Protein AF-A0A6A6EDM9-F1 (afdb_monomer)

Organism: NCBI:txid1314779

InterPro domains:
  IPR010730 Heterokaryon incompatibility [PF06985] (2-106)
  IPR052895 Heterokaryon Regulation/Transcriptional Modulator [PTHR24148] (2-133)

pLDDT: mean 72.1, std 13.52, range [41.97, 88.44]

Solvent-accessible surface area (backbone atoms only — not comparable to full-atom values): 8118 Å² total; per-residue (Å²): 115,65,76,82,78,44,59,82,85,39,61,70,58,42,53,52,52,52,53,48,51,55,52,49,31,53,66,34,73,64,35,77,44,66,62,48,63,62,54,101,44,81,58,31,49,62,52,26,50,50,52,30,54,58,39,32,46,84,75,75,78,41,74,72,50,50,55,59,45,39,75,80,46,56,82,84,49,71,67,70,64,43,72,64,53,43,45,21,44,50,55,60,66,66,27,76,54,72,73,42,92,56,46,66,56,46,49,72,43,20,75,40,32,31,32,37,37,45,96,45,79,88,46,59,44,50,45,65,36,52,52,35,18,52,52,48,49,56,54,65,74,77,112

St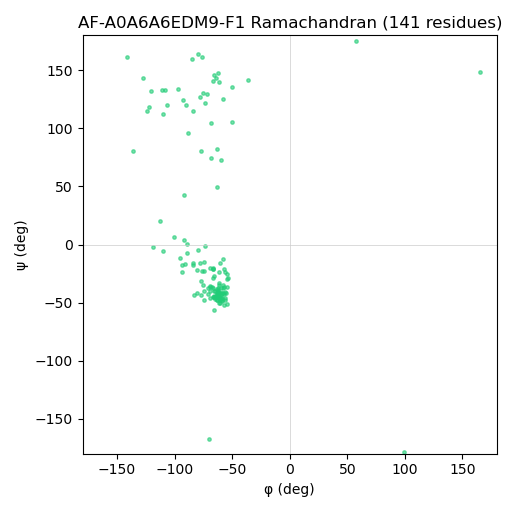ructure (mmCIF, N/CA/C/O backbone):
data_AF-A0A6A6EDM9-F1
#
_entry.id   AF-A0A6A6EDM9-F1
#
loop_
_atom_site.group_PDB
_atom_site.id
_atom_site.type_symbol
_atom_site.label_atom_id
_atom_site.label_alt_id
_atom_site.label_comp_id
_atom_site.label_asym_id
_atom_site.label_entity_id
_atom_site.label_seq_id
_atom_site.pdbx_PDB_ins_code
_atom_site.Cartn_x
_atom_site.Cartn_y
_atom_site.Cartn_z
_atom_site.occupancy
_atom_site.B_iso_or_equiv
_atom_site.auth_seq_id
_atom_site.auth_comp_id
_atom_site.auth_asym_id
_atom_site.auth_atom_id
_atom_site.pdbx_PDB_model_num
ATOM 1 N N . MET A 1 1 ? -1.402 15.031 10.415 1.00 42.41 1 MET A N 1
ATOM 2 C CA . MET A 1 1 ? -1.169 13.669 10.948 1.00 42.41 1 MET A CA 1
ATOM 3 C C . MET A 1 1 ? -1.885 13.554 12.282 1.00 42.41 1 MET A C 1
ATOM 5 O O . MET A 1 1 ? -1.709 14.446 13.105 1.00 42.41 1 MET A O 1
ATOM 9 N N . ASP A 1 2 ? -2.636 12.470 12.499 1.00 50.91 2 ASP A N 1
ATOM 10 C CA . ASP A 1 2 ? -3.426 12.189 13.717 1.00 50.91 2 ASP A CA 1
ATOM 11 C C . ASP A 1 2 ? -2.604 12.154 15.015 1.00 50.91 2 ASP A C 1
ATOM 13 O O . ASP A 1 2 ? -3.162 12.225 16.101 1.00 50.91 2 ASP A O 1
ATOM 17 N N . VAL A 1 3 ? -1.271 12.127 14.917 1.00 48.22 3 VAL A N 1
ATOM 18 C CA . VAL A 1 3 ? -0.329 12.337 16.033 1.00 48.22 3 VAL A CA 1
ATOM 19 C C . VAL A 1 3 ? -0.595 13.649 16.784 1.00 48.22 3 VAL A C 1
ATOM 21 O O . VAL A 1 3 ? -0.336 13.729 17.976 1.00 48.22 3 VAL A O 1
ATOM 24 N N . VAL A 1 4 ? -1.139 14.665 16.107 1.00 54.00 4 VAL A N 1
ATOM 25 C CA . VAL A 1 4 ? -1.508 15.944 16.738 1.00 54.00 4 VAL A CA 1
ATOM 26 C C . VAL A 1 4 ? -2.860 1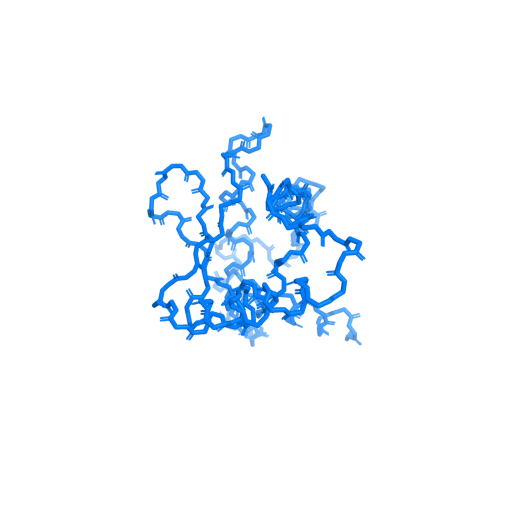5.855 17.466 1.00 54.00 4 VAL A C 1
ATOM 28 O O . VAL A 1 4 ? -3.121 16.647 18.365 1.00 54.00 4 VAL A O 1
ATOM 31 N N . CYS A 1 5 ? -3.718 14.897 17.099 1.00 58.22 5 CYS A N 1
ATOM 32 C CA . CYS A 1 5 ? -5.094 14.771 17.596 1.00 58.22 5 CYS A CA 1
ATOM 33 C C . CYS A 1 5 ? -5.323 13.565 18.524 1.00 58.22 5 CYS A C 1
ATOM 35 O O . CYS A 1 5 ? -6.421 13.433 19.054 1.00 58.22 5 CYS A O 1
ATOM 37 N N . ILE A 1 6 ? -4.327 12.691 18.698 1.00 63.19 6 ILE A N 1
ATOM 38 C CA . ILE A 1 6 ? -4.364 11.527 19.589 1.00 63.19 6 ILE A CA 1
ATOM 39 C C . ILE A 1 6 ? -3.215 11.671 20.574 1.00 63.19 6 ILE A C 1
ATOM 41 O O . ILE A 1 6 ? -2.049 11.643 20.163 1.00 63.19 6 ILE A O 1
ATOM 45 N N . ASN A 1 7 ? -3.526 11.768 21.864 1.00 69.00 7 ASN A N 1
ATOM 46 C CA . ASN A 1 7 ? -2.493 11.738 22.887 1.00 69.00 7 ASN A CA 1
ATOM 47 C C . ASN A 1 7 ? -1.864 10.337 22.944 1.00 69.00 7 ASN A C 1
ATOM 49 O O . ASN A 1 7 ? -2.456 9.382 23.444 1.00 69.00 7 ASN A O 1
ATOM 53 N N . GLN A 1 8 ? -0.650 10.198 22.408 1.00 65.31 8 GLN A N 1
ATOM 54 C CA . GLN A 1 8 ? 0.040 8.906 22.348 1.00 65.31 8 GLN A CA 1
ATOM 55 C C . GLN A 1 8 ? 0.481 8.397 23.729 1.00 65.31 8 GLN A C 1
ATOM 57 O O . GLN A 1 8 ? 0.709 7.195 23.882 1.00 65.31 8 GLN A O 1
ATOM 62 N N . GLU A 1 9 ? 0.587 9.291 24.716 1.00 77.00 9 GLU A N 1
ATOM 63 C CA . GLU A 1 9 ? 0.956 8.965 26.097 1.00 77.00 9 GLU A CA 1
ATOM 64 C C . GLU A 1 9 ? -0.255 8.509 26.933 1.00 77.00 9 GLU A C 1
ATOM 66 O O . GLU A 1 9 ? -0.085 7.829 27.947 1.00 77.00 9 GLU A O 1
ATOM 71 N N . ASP A 1 10 ? -1.483 8.794 26.482 1.00 82.81 10 ASP A N 1
ATOM 72 C CA . ASP A 1 10 ? -2.720 8.301 27.091 1.00 82.81 10 ASP A CA 1
ATOM 73 C C . ASP A 1 10 ? -3.105 6.939 26.484 1.00 82.81 10 ASP A C 1
ATOM 75 O O . ASP A 1 10 ? -3.706 6.825 25.412 1.00 82.81 10 ASP A O 1
ATOM 79 N N . ILE A 1 11 ? -2.721 5.861 27.176 1.00 79.50 11 ILE A N 1
ATOM 80 C CA . ILE A 1 11 ? -2.993 4.478 26.752 1.00 79.50 11 ILE A CA 1
ATOM 81 C C . ILE A 1 11 ? -4.506 4.206 26.590 1.00 79.50 11 ILE A C 1
ATOM 83 O O . ILE A 1 11 ? -4.881 3.591 25.580 1.00 79.50 11 ILE A O 1
ATOM 87 N N . PRO A 1 12 ? -5.385 4.611 27.531 1.00 81.94 12 PRO A N 1
ATOM 88 C CA . PRO A 1 12 ? -6.834 4.538 27.347 1.00 81.94 12 PRO A CA 1
ATOM 89 C C . PRO A 1 12 ? -7.352 5.243 26.087 1.00 81.94 12 PRO A C 1
ATOM 91 O O . PRO A 1 12 ? -8.065 4.613 25.299 1.00 81.94 12 PRO A O 1
ATOM 94 N N . GLU A 1 13 ? -6.985 6.506 25.862 1.00 78.62 13 GLU A N 1
ATOM 95 C CA . GLU A 1 13 ? -7.412 7.285 24.693 1.00 78.62 13 GLU A CA 1
ATOM 96 C C . GLU A 1 13 ? -6.921 6.622 23.406 1.00 78.62 13 GLU A C 1
ATOM 98 O O . GLU A 1 13 ? -7.712 6.309 22.512 1.00 78.62 13 GLU A O 1
ATOM 103 N N . ARG A 1 14 ? -5.627 6.296 23.344 1.00 77.88 14 ARG A N 1
ATOM 104 C CA . ARG A 1 14 ? -5.015 5.598 22.213 1.00 77.88 14 ARG A CA 1
ATOM 105 C C . ARG A 1 14 ? -5.731 4.286 21.908 1.00 77.88 14 ARG A C 1
ATOM 107 O O . ARG A 1 14 ? -5.973 3.979 20.742 1.00 77.88 14 ARG A O 1
ATOM 114 N N . SER A 1 15 ? -6.108 3.515 22.927 1.00 79.31 15 SER A N 1
ATOM 115 C CA . SER A 1 15 ? -6.836 2.250 22.756 1.00 79.31 15 SER A CA 1
ATOM 116 C C . SER A 1 15 ? -8.239 2.456 22.180 1.00 79.31 15 SER A C 1
ATOM 118 O O . SER A 1 15 ? -8.670 1.691 21.309 1.00 79.31 15 SER A O 1
ATOM 120 N N . GLN A 1 16 ? -8.947 3.501 22.616 1.00 83.31 16 GLN A N 1
ATOM 121 C CA . GLN A 1 16 ? -10.250 3.869 22.058 1.00 83.31 16 GLN A CA 1
ATOM 122 C C . GLN A 1 16 ? -10.130 4.340 20.603 1.00 83.31 16 GLN A C 1
ATOM 124 O O . GLN A 1 16 ? -10.879 3.864 19.745 1.00 83.31 16 GLN A O 1
ATOM 129 N N . GLN A 1 17 ? -9.154 5.197 20.303 1.00 79.06 17 GLN A N 1
ATOM 130 C CA . GLN A 1 17 ? -8.895 5.706 18.953 1.00 79.06 17 GLN A CA 1
ATOM 131 C C . GLN A 1 17 ? -8.490 4.583 17.988 1.00 79.06 17 GLN A C 1
ATOM 133 O O . GLN A 1 17 ? -9.021 4.482 16.882 1.00 79.06 17 GLN A O 1
ATOM 138 N N . LEU A 1 18 ? -7.645 3.653 18.440 1.00 79.56 18 LEU A N 1
ATOM 139 C CA . LEU A 1 18 ? -7.303 2.426 17.716 1.00 79.56 18 LEU A CA 1
ATOM 140 C C . LEU A 1 18 ? -8.543 1.599 17.358 1.00 79.56 18 LEU A C 1
ATOM 142 O O . LEU A 1 18 ? -8.683 1.125 16.232 1.00 79.56 18 LEU A O 1
ATOM 146 N N . SER A 1 19 ? -9.451 1.406 18.316 1.00 82.50 19 SER A N 1
ATOM 147 C CA . SER A 1 19 ? -10.702 0.675 18.088 1.00 82.50 19 SER A CA 1
ATOM 148 C C . SER A 1 19 ? -11.582 1.367 17.041 1.00 82.50 19 SER A C 1
ATOM 150 O O . SER A 1 19 ? -12.134 0.717 16.148 1.00 82.50 19 SER A O 1
ATOM 152 N N . LEU A 1 20 ? -11.665 2.698 17.105 1.00 84.56 20 LEU A N 1
ATOM 153 C CA . LEU A 1 20 ? -12.425 3.502 16.158 1.00 84.56 20 LEU A CA 1
ATOM 154 C C . LEU A 1 20 ? -11.849 3.414 14.738 1.00 84.56 20 LEU A C 1
ATOM 156 O O . LEU A 1 20 ? -12.608 3.153 13.804 1.00 84.56 20 LEU A O 1
ATOM 160 N N . MET A 1 21 ? -10.532 3.552 14.579 1.00 81.25 21 MET A N 1
ATOM 161 C CA . MET A 1 21 ? -9.848 3.459 13.283 1.00 81.25 21 MET A CA 1
ATOM 162 C C . MET A 1 21 ? -10.063 2.102 12.618 1.00 81.25 21 MET A C 1
ATOM 164 O O . MET A 1 21 ? -10.476 2.037 11.460 1.00 81.25 21 MET A O 1
ATOM 168 N N . ARG A 1 22 ? -9.914 1.006 13.376 1.00 81.44 22 ARG A N 1
ATOM 169 C CA . ARG A 1 22 ? -10.226 -0.341 12.872 1.00 81.44 22 ARG A CA 1
ATOM 170 C C . ARG A 1 22 ? -11.663 -0.442 12.371 1.00 81.44 22 ARG A C 1
ATOM 172 O O . ARG A 1 22 ? -11.917 -1.062 11.342 1.00 81.44 22 ARG A O 1
ATOM 179 N N . ARG A 1 23 ? -12.616 0.158 13.091 1.00 84.38 23 ARG A N 1
ATOM 180 C CA . ARG A 1 23 ? -14.032 0.156 12.702 1.00 84.38 23 ARG A CA 1
ATOM 181 C C . ARG A 1 23 ? -14.285 0.977 11.438 1.00 84.38 23 ARG A C 1
ATOM 183 O O . ARG A 1 23 ? -15.138 0.573 10.655 1.00 84.38 23 ARG A O 1
ATOM 190 N N . ILE A 1 24 ? -13.584 2.095 11.253 1.00 86.56 24 ILE A N 1
ATOM 191 C CA . ILE A 1 24 ? -13.696 2.948 10.062 1.00 86.56 24 ILE A CA 1
ATOM 192 C C . ILE A 1 24 ? -13.193 2.188 8.836 1.00 86.56 24 ILE A C 1
ATOM 194 O O . ILE A 1 24 ? -13.983 1.958 7.924 1.00 86.56 24 ILE A O 1
ATOM 198 N N . TYR A 1 25 ? -11.950 1.699 8.850 1.00 84.56 25 TYR A N 1
ATOM 199 C CA . TYR A 1 25 ? -11.380 0.994 7.695 1.00 84.56 25 TYR A CA 1
ATOM 200 C C . TYR A 1 25 ? -12.146 -0.285 7.350 1.00 84.56 25 TYR A C 1
ATOM 202 O O . TYR A 1 25 ? -12.426 -0.541 6.184 1.00 84.56 25 TYR A O 1
ATOM 210 N N . LYS A 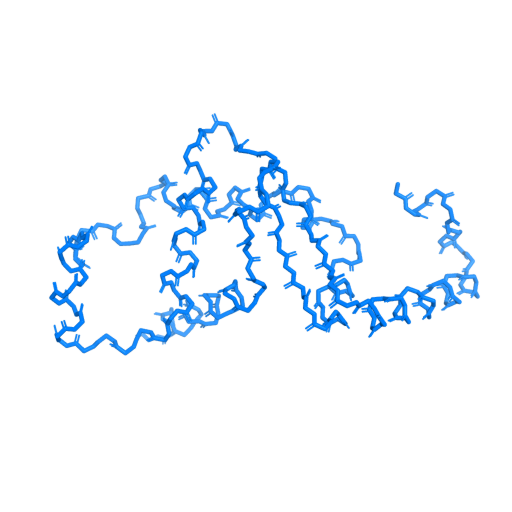1 26 ? -12.623 -1.024 8.360 1.00 85.69 26 LYS A N 1
ATOM 211 C CA . LYS A 1 26 ? -13.453 -2.219 8.145 1.00 85.69 26 LYS A CA 1
ATOM 212 C C . LYS A 1 26 ? -14.831 -1.925 7.535 1.00 85.69 26 LYS A C 1
ATOM 214 O O . LYS A 1 26 ? -15.428 -2.803 6.906 1.00 85.69 26 LYS A O 1
ATOM 219 N N . LYS A 1 27 ? -15.391 -0.738 7.792 1.00 87.62 27 LYS A N 1
ATOM 220 C CA . LYS A 1 27 ? -16.704 -0.322 7.270 1.00 87.62 27 LYS A CA 1
ATOM 221 C C . LYS A 1 27 ? -16.613 0.468 5.968 1.00 87.62 27 LYS A C 1
ATOM 223 O O . LYS A 1 27 ? -17.638 0.591 5.305 1.00 87.62 27 LYS A O 1
ATOM 228 N N . ALA A 1 28 ? -15.442 0.996 5.628 1.00 87.56 28 ALA A N 1
ATOM 229 C CA . ALA A 1 28 ? -15.223 1.704 4.381 1.00 87.56 28 ALA A CA 1
ATOM 230 C C . ALA A 1 28 ? -15.475 0.775 3.185 1.00 87.56 28 ALA A C 1
ATOM 232 O O . ALA A 1 28 ? -15.139 -0.413 3.215 1.00 87.56 28 ALA A O 1
ATOM 233 N N . GLU A 1 29 ? -16.104 1.320 2.146 1.00 86.81 29 GLU A N 1
ATOM 234 C CA . GLU A 1 29 ? -16.326 0.597 0.894 1.00 86.81 29 GLU A CA 1
ATOM 235 C C . GLU A 1 29 ? -15.024 0.487 0.102 1.00 86.81 29 GLU A C 1
ATOM 237 O O . GLU A 1 29 ? -14.634 -0.618 -0.266 1.00 86.81 29 GLU A O 1
ATOM 242 N N . ASN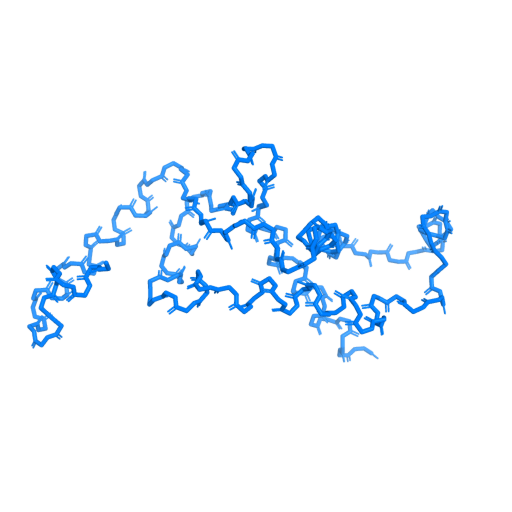 A 1 30 ? -14.324 1.615 -0.036 1.00 85.50 30 ASN A N 1
ATOM 243 C CA . ASN A 1 30 ? -13.003 1.717 -0.641 1.00 85.50 30 ASN A CA 1
ATOM 244 C C . ASN A 1 30 ? -12.066 2.453 0.320 1.00 85.50 30 ASN A C 1
ATOM 246 O O . ASN A 1 30 ? -12.482 3.391 1.008 1.00 85.50 30 ASN A O 1
ATOM 250 N N . VAL A 1 31 ? -10.805 2.036 0.360 1.00 87.62 31 VAL A N 1
ATOM 251 C CA . VAL A 1 31 ? -9.740 2.741 1.080 1.00 87.62 31 VAL A CA 1
ATOM 252 C C . VAL A 1 31 ? -8.648 3.030 0.076 1.00 87.62 31 VAL A C 1
ATOM 254 O O . VAL A 1 31 ? -8.047 2.112 -0.473 1.00 87.62 31 VAL A O 1
ATOM 257 N N . ILE A 1 32 ? -8.430 4.314 -0.174 1.00 86.56 32 ILE A N 1
ATOM 258 C CA . ILE A 1 32 ? -7.520 4.761 -1.215 1.00 86.56 32 ILE A CA 1
ATOM 259 C C . ILE A 1 32 ? -6.252 5.302 -0.567 1.00 86.56 32 ILE A C 1
ATOM 261 O O . ILE A 1 32 ? -6.290 6.262 0.206 1.00 86.56 32 ILE A O 1
ATOM 265 N N . GLY A 1 33 ? -5.129 4.677 -0.898 1.00 87.31 33 GLY A N 1
ATOM 266 C CA . GLY A 1 33 ? -3.802 5.135 -0.545 1.00 87.31 33 GLY A CA 1
ATOM 267 C C . GLY A 1 33 ? -3.228 6.052 -1.615 1.00 87.31 33 GLY A C 1
ATOM 268 O O . GLY A 1 33 ? -3.066 5.648 -2.759 1.00 87.31 33 GLY A O 1
ATOM 269 N N . TRP A 1 34 ? -2.898 7.288 -1.257 1.00 86.69 34 TRP A N 1
ATOM 270 C CA . TRP A 1 34 ? -2.263 8.221 -2.186 1.00 86.69 34 TRP A CA 1
ATOM 271 C C . TRP A 1 34 ? -0.747 8.007 -2.226 1.00 86.69 34 TRP A C 1
ATOM 273 O O . TRP A 1 34 ? -0.073 8.254 -1.222 1.00 86.69 34 TRP A O 1
ATOM 283 N N . LEU A 1 35 ? -0.206 7.584 -3.372 1.00 85.12 35 LEU A N 1
ATOM 284 C CA . LEU A 1 35 ? 1.234 7.344 -3.555 1.00 85.12 35 LEU A CA 1
ATOM 285 C C . LEU A 1 35 ? 2.011 8.581 -4.028 1.00 85.12 35 LEU A C 1
ATOM 287 O O . LEU A 1 35 ? 3.244 8.575 -3.997 1.00 85.12 35 LEU A O 1
ATOM 291 N N . GLY A 1 36 ? 1.311 9.664 -4.367 1.00 80.19 36 GLY A N 1
ATOM 292 C C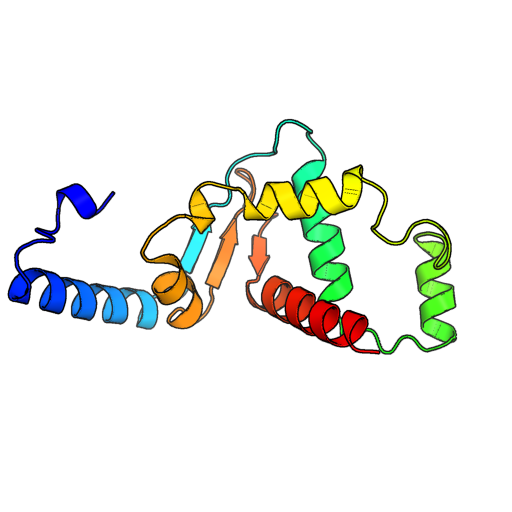A . GLY A 1 36 ? 1.917 10.902 -4.847 1.00 80.19 36 GLY A CA 1
ATOM 293 C C . GLY A 1 36 ? 1.874 11.050 -6.363 1.00 80.19 36 GLY A C 1
ATOM 294 O O . GLY A 1 36 ? 1.337 10.214 -7.086 1.00 80.19 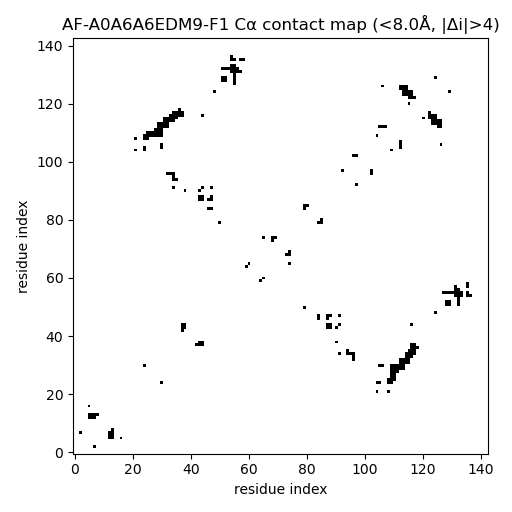36 GLY A O 1
ATOM 295 N N . GLU A 1 37 ? 2.454 12.153 -6.818 1.00 80.00 37 GLU A N 1
ATOM 296 C CA . GLU A 1 37 ? 2.707 12.427 -8.232 1.00 80.00 37 GLU A CA 1
ATOM 297 C C . GLU A 1 37 ? 3.953 11.684 -8.721 1.00 80.00 37 GLU A C 1
ATOM 299 O O . GLU A 1 37 ? 4.781 11.241 -7.907 1.00 80.00 37 GLU A O 1
ATOM 304 N N . GLU A 1 38 ? 4.091 11.582 -10.046 1.00 70.50 38 GLU A N 1
ATOM 305 C CA . GLU A 1 38 ? 5.274 11.106 -10.765 1.00 70.50 38 GLU A CA 1
ATOM 306 C C . GLU A 1 38 ? 6.580 11.528 -10.088 1.00 70.50 38 GLU A C 1
ATOM 308 O O . GLU A 1 38 ? 6.702 12.574 -9.447 1.00 70.50 38 GLU A O 1
ATOM 313 N N . GLY A 1 39 ? 7.542 10.607 -10.110 1.00 65.25 39 GLY A N 1
ATOM 314 C CA . GLY A 1 39 ? 8.833 10.817 -9.469 1.00 65.25 39 GLY A CA 1
ATOM 315 C C . GLY A 1 39 ? 9.658 11.863 -10.206 1.00 65.25 39 GLY A C 1
ATOM 316 O O . GLY A 1 39 ? 9.194 12.558 -11.103 1.00 65.25 39 GLY A O 1
ATOM 317 N N . THR A 1 40 ? 10.939 11.934 -9.860 1.00 63.56 40 THR A N 1
ATOM 318 C CA . THR A 1 40 ? 11.912 12.764 -10.582 1.00 63.56 40 THR A CA 1
ATOM 319 C C . THR A 1 40 ? 11.948 12.448 -12.085 1.00 63.56 40 THR A C 1
ATOM 321 O O . THR A 1 40 ? 12.311 13.316 -12.877 1.00 63.56 40 THR A O 1
ATOM 324 N N . LEU A 1 41 ? 11.567 11.226 -12.479 1.00 63.91 41 LEU A N 1
ATOM 325 C CA . LEU A 1 41 ? 11.389 10.832 -13.871 1.00 63.91 41 LEU A CA 1
ATOM 326 C C . LEU A 1 41 ? 9.891 10.653 -14.189 1.00 63.91 41 LEU A C 1
ATOM 328 O O . LEU A 1 41 ? 9.200 9.952 -13.441 1.00 63.91 41 LEU A O 1
ATOM 332 N N . PRO A 1 42 ? 9.400 11.209 -15.314 1.00 62.09 42 PRO A N 1
ATOM 333 C CA . PRO A 1 42 ? 7.986 11.131 -15.695 1.00 62.09 42 PRO A CA 1
ATOM 334 C C . PRO A 1 42 ? 7.465 9.693 -15.835 1.00 62.09 42 PRO A C 1
ATOM 336 O O . PRO A 1 42 ? 6.347 9.369 -15.481 1.00 62.09 42 PRO A O 1
ATOM 339 N N . TRP A 1 43 ? 8.296 8.764 -16.299 1.00 69.44 43 TRP A N 1
ATOM 340 C CA . TRP A 1 43 ? 7.863 7.386 -16.559 1.00 69.44 43 TRP A CA 1
ATOM 341 C C . TRP A 1 43 ? 8.061 6.427 -15.383 1.00 69.44 43 TRP A C 1
ATOM 343 O O . TRP A 1 43 ? 7.827 5.231 -15.542 1.00 69.44 43 TRP A O 1
ATOM 353 N N . ASP A 1 44 ? 8.520 6.892 -14.218 1.00 74.94 44 ASP A N 1
ATOM 354 C CA . ASP A 1 44 ? 8.854 5.993 -13.106 1.00 74.94 44 ASP A CA 1
ATOM 355 C C . ASP A 1 44 ? 7.650 5.194 -12.621 1.00 74.94 44 ASP A C 1
ATOM 357 O O . ASP A 1 44 ? 7.751 3.992 -12.376 1.00 74.94 44 ASP A O 1
ATOM 361 N N . MET A 1 45 ? 6.505 5.855 -12.467 1.00 77.12 45 MET A N 1
ATOM 362 C CA . MET A 1 45 ? 5.367 5.207 -11.832 1.00 77.12 45 MET A CA 1
ATOM 363 C C . MET A 1 45 ? 4.620 4.297 -12.794 1.00 77.12 45 MET A C 1
ATOM 365 O O . MET A 1 45 ? 4.332 3.164 -12.426 1.00 77.12 45 MET A O 1
ATOM 369 N N . ASP A 1 46 ? 4.417 4.728 -14.038 1.00 77.88 46 ASP A N 1
ATOM 370 C CA . ASP A 1 46 ? 3.857 3.875 -15.089 1.00 77.88 46 ASP A CA 1
ATOM 371 C C . ASP A 1 46 ? 4.703 2.617 -15.294 1.00 77.88 46 ASP A C 1
ATOM 373 O O . ASP A 1 46 ? 4.176 1.507 -15.373 1.00 77.88 46 ASP A O 1
ATOM 377 N N . ARG A 1 47 ? 6.032 2.768 -15.290 1.00 78.44 47 ARG A N 1
ATOM 378 C CA . ARG A 1 47 ? 6.976 1.651 -15.381 1.00 78.44 47 ARG A CA 1
ATOM 379 C C . ARG A 1 47 ? 6.856 0.714 -14.177 1.00 78.44 47 ARG A C 1
ATOM 381 O O . ARG A 1 47 ? 6.750 -0.496 -14.363 1.00 78.44 47 ARG A O 1
ATOM 388 N N . ALA A 1 48 ? 6.828 1.242 -12.952 1.00 79.81 48 ALA A N 1
ATOM 389 C CA . ALA A 1 48 ? 6.665 0.427 -11.746 1.00 79.81 48 ALA A CA 1
ATOM 390 C C . ALA A 1 48 ? 5.313 -0.312 -11.724 1.00 79.81 48 ALA A C 1
ATOM 392 O O . ALA A 1 48 ? 5.269 -1.510 -11.448 1.00 79.81 48 ALA A O 1
ATOM 393 N N . ILE A 1 49 ? 4.218 0.372 -12.068 1.00 80.12 49 ILE A N 1
ATOM 394 C CA . ILE A 1 49 ? 2.865 -0.198 -12.156 1.00 80.12 49 ILE A CA 1
ATOM 395 C C . ILE A 1 49 ? 2.812 -1.300 -13.209 1.00 80.12 49 ILE A C 1
ATOM 397 O O . ILE A 1 49 ? 2.231 -2.356 -12.953 1.00 80.12 49 ILE A O 1
ATOM 401 N N . HIS A 1 50 ? 3.416 -1.075 -14.375 1.00 79.06 50 HIS A N 1
ATOM 402 C CA . HIS A 1 50 ? 3.486 -2.061 -15.445 1.00 79.06 50 HIS A CA 1
ATOM 403 C C . HIS A 1 50 ? 4.178 -3.346 -14.969 1.00 79.06 50 HIS A C 1
ATOM 405 O O . HIS A 1 50 ? 3.637 -4.437 -15.142 1.00 79.06 50 HIS A O 1
ATOM 411 N N . HIS A 1 51 ? 5.328 -3.228 -14.296 1.00 76.50 51 HIS A N 1
ATOM 412 C CA . HIS A 1 51 ? 6.058 -4.382 -13.754 1.00 76.50 51 HIS A CA 1
ATOM 413 C C . HIS A 1 51 ? 5.308 -5.094 -12.624 1.00 76.50 51 HIS A C 1
ATOM 415 O O . HIS A 1 51 ? 5.305 -6.323 -12.565 1.00 76.50 51 HIS A O 1
ATOM 421 N N . LEU A 1 52 ? 4.613 -4.357 -11.755 1.00 79.44 52 LEU A N 1
ATOM 422 C CA . LEU A 1 52 ? 3.769 -4.958 -10.718 1.00 79.44 52 LEU A CA 1
ATOM 423 C C . LEU A 1 52 ? 2.601 -5.739 -11.329 1.00 79.44 52 LEU A C 1
ATOM 425 O O . LEU A 1 52 ? 2.361 -6.882 -10.946 1.00 79.44 52 LEU A O 1
ATOM 429 N N . HIS A 1 53 ? 1.913 -5.180 -12.327 1.00 80.12 53 HIS A N 1
ATOM 430 C CA . HIS A 1 53 ? 0.870 -5.907 -13.055 1.00 80.12 53 HIS A CA 1
ATOM 431 C C . HIS A 1 53 ? 1.422 -7.153 -13.731 1.00 80.12 53 HIS A C 1
ATOM 433 O O . HIS A 1 53 ? 0.799 -8.213 -13.664 1.00 80.12 53 HIS A O 1
ATOM 439 N N . PHE A 1 54 ? 2.602 -7.042 -14.332 1.00 75.19 54 PHE A N 1
ATOM 440 C CA . PHE A 1 54 ? 3.283 -8.156 -14.962 1.00 75.19 54 PHE A CA 1
ATOM 441 C C . PHE A 1 54 ? 3.515 -9.319 -13.987 1.00 75.19 54 PHE A C 1
ATOM 443 O O . PHE A 1 54 ? 3.084 -10.436 -14.261 1.00 75.19 54 PHE A O 1
ATOM 450 N N . TRP A 1 55 ? 4.107 -9.049 -12.820 1.00 72.31 55 TRP A N 1
ATOM 451 C CA . TRP A 1 55 ? 4.400 -10.067 -11.804 1.00 72.31 55 TRP A CA 1
ATOM 452 C C . TRP A 1 55 ? 3.182 -10.546 -11.023 1.00 72.31 55 TRP A C 1
ATOM 454 O O . TRP A 1 55 ? 3.218 -11.638 -10.465 1.00 72.31 55 TRP A O 1
ATOM 464 N N . SER A 1 56 ? 2.106 -9.762 -10.958 1.00 77.38 56 SER A N 1
ATOM 465 C CA . SER A 1 56 ? 0.877 -10.169 -10.267 1.00 77.38 56 SER A CA 1
ATOM 466 C C . SER A 1 56 ? 0.170 -11.348 -10.936 1.00 77.38 56 SER A C 1
ATOM 468 O O . SER A 1 56 ? -0.541 -12.113 -10.281 1.00 77.38 56 SER A O 1
ATOM 470 N N . ARG A 1 57 ? 0.355 -11.504 -12.249 1.00 73.94 57 ARG A N 1
ATOM 471 C CA . ARG A 1 57 ? -0.172 -12.639 -13.000 1.00 73.94 57 ARG A CA 1
ATOM 472 C C . ARG A 1 57 ? 0.703 -13.825 -12.616 1.00 73.94 57 ARG A C 1
ATOM 474 O O . ARG A 1 57 ? 1.914 -13.735 -12.771 1.00 73.94 57 ARG A O 1
ATOM 481 N N . GLU A 1 58 ? 0.118 -14.898 -12.077 1.00 56.28 58 GLU A N 1
ATOM 482 C CA . GLU A 1 58 ? 0.844 -16.157 -11.873 1.00 56.28 58 GLU A CA 1
ATOM 483 C C . GLU A 1 58 ? 1.540 -16.509 -13.189 1.00 56.28 58 GLU A C 1
ATOM 485 O O . GLU A 1 58 ? 0.898 -16.856 -14.185 1.00 56.28 58 GLU A O 1
ATOM 490 N N . CYS A 1 59 ? 2.855 -16.320 -13.226 1.00 52.94 59 CYS A N 1
ATOM 491 C CA . CYS A 1 59 ? 3.650 -16.669 -14.379 1.00 52.94 59 CYS A CA 1
ATOM 492 C C . CYS A 1 59 ? 3.829 -18.187 -14.351 1.00 52.94 59 CYS A C 1
ATOM 494 O O . CYS A 1 59 ? 4.871 -18.691 -13.945 1.00 52.94 59 CYS A O 1
ATOM 496 N N . ASP A 1 60 ? 2.814 -18.918 -14.816 1.00 49.78 60 ASP A N 1
ATOM 497 C CA . ASP A 1 60 ? 3.042 -20.198 -15.483 1.00 49.78 60 ASP A CA 1
ATOM 498 C C . ASP A 1 60 ? 3.846 -19.874 -16.750 1.00 49.78 60 ASP A C 1
ATOM 500 O O . ASP A 1 60 ? 3.302 -19.655 -17.839 1.00 49.78 60 ASP A O 1
ATOM 504 N N . LEU A 1 61 ? 5.164 -19.730 -16.580 1.00 51.19 61 LEU A N 1
ATOM 505 C CA . LEU A 1 61 ? 6.128 -19.547 -17.660 1.00 51.19 61 LEU A CA 1
ATOM 506 C C . LEU A 1 61 ? 6.207 -20.856 -18.453 1.00 51.19 61 LEU A C 1
ATOM 508 O O . LEU A 1 61 ? 7.158 -21.621 -18.324 1.00 51.19 61 LEU A O 1
ATOM 512 N N . ASN A 1 62 ? 5.185 -21.148 -19.254 1.00 52.34 62 ASN A N 1
ATOM 513 C CA . ASN A 1 62 ? 5.268 -22.180 -20.278 1.00 52.34 62 ASN A CA 1
ATOM 514 C C . ASN A 1 62 ? 5.875 -21.595 -21.567 1.00 52.34 62 ASN A C 1
ATOM 516 O O . ASN A 1 62 ? 5.878 -20.379 -21.775 1.00 52.34 62 ASN A O 1
ATOM 520 N N . GLU A 1 63 ? 6.393 -22.464 -22.438 1.00 49.81 63 GLU A N 1
ATOM 521 C CA . GLU A 1 63 ? 7.069 -22.064 -23.684 1.00 49.81 63 GLU A CA 1
ATOM 522 C C . GLU A 1 63 ? 6.205 -21.148 -24.569 1.00 49.81 63 GLU A C 1
ATOM 524 O O . GLU A 1 63 ? 6.717 -20.187 -25.137 1.00 49.81 63 GLU A O 1
ATOM 529 N N . ALA A 1 64 ? 4.886 -21.368 -24.614 1.00 53.53 64 ALA A N 1
ATOM 530 C CA . ALA A 1 64 ? 3.962 -20.559 -25.412 1.00 53.53 64 ALA A CA 1
ATOM 531 C C . ALA A 1 64 ? 3.800 -19.125 -24.875 1.00 53.53 64 ALA A C 1
ATOM 533 O O . ALA A 1 64 ? 3.685 -18.176 -25.651 1.00 53.53 64 ALA A O 1
ATOM 534 N N . ARG A 1 65 ? 3.818 -18.938 -23.549 1.00 53.75 65 ARG A N 1
ATOM 535 C CA . ARG A 1 65 ? 3.808 -17.596 -22.947 1.00 53.75 65 ARG A CA 1
ATOM 536 C C . ARG A 1 65 ? 5.165 -16.928 -23.076 1.00 53.75 65 ARG A C 1
ATOM 538 O O . ARG A 1 65 ? 5.208 -15.726 -23.288 1.00 53.75 65 ARG A O 1
ATOM 545 N N . MET A 1 66 ? 6.260 -17.682 -23.005 1.00 51.97 66 MET A N 1
ATOM 546 C CA . MET A 1 66 ? 7.608 -17.148 -23.219 1.00 51.97 66 MET A CA 1
ATOM 547 C C . MET A 1 66 ? 7.748 -16.487 -24.602 1.00 51.97 66 MET A C 1
ATOM 549 O O . MET A 1 66 ? 8.367 -15.432 -24.727 1.00 51.97 66 MET A O 1
ATOM 553 N N . GLU A 1 67 ? 7.108 -17.059 -25.624 1.00 54.25 67 GLU A N 1
ATOM 554 C CA . GLU A 1 67 ? 7.055 -16.520 -26.988 1.00 54.25 67 GLU A CA 1
ATOM 555 C C . GLU A 1 67 ? 6.179 -15.249 -27.085 1.00 54.25 67 GLU A C 1
ATOM 557 O O . GLU A 1 67 ? 6.597 -14.238 -27.657 1.00 54.25 67 GLU A O 1
ATOM 562 N N . GLU A 1 68 ? 5.013 -15.225 -26.429 1.00 53.94 68 GLU A N 1
ATOM 563 C CA . GLU A 1 68 ? 4.158 -14.027 -26.308 1.00 53.94 68 GLU A CA 1
ATOM 564 C C . GLU A 1 68 ? 4.888 -12.881 -25.573 1.00 53.94 68 GLU A C 1
ATOM 566 O O . GLU A 1 68 ? 4.851 -11.727 -25.998 1.00 53.94 68 GLU A O 1
ATOM 571 N N . LEU A 1 69 ? 5.635 -13.209 -24.517 1.00 49.69 69 LEU A N 1
ATOM 572 C CA . LEU A 1 69 ? 6.441 -12.272 -23.734 1.00 49.69 69 LEU A CA 1
ATOM 573 C C . LEU A 1 69 ? 7.640 -11.744 -24.517 1.00 49.69 69 LEU A C 1
ATOM 575 O O . LEU A 1 69 ? 7.921 -10.551 -24.448 1.00 49.69 69 LEU A O 1
ATOM 579 N N . SER A 1 70 ? 8.266 -12.587 -25.342 1.00 53.34 70 SER A N 1
ATOM 580 C CA . SER A 1 70 ? 9.348 -12.176 -26.244 1.00 53.34 70 SER A CA 1
ATOM 581 C C . SER A 1 70 ? 8.931 -11.127 -27.274 1.00 53.34 70 SER A C 1
ATOM 583 O O . SER A 1 70 ? 9.762 -10.344 -27.730 1.00 53.34 70 SER A O 1
ATOM 585 N N . SER A 1 71 ? 7.631 -11.058 -27.574 1.00 50.81 71 SER A N 1
ATOM 586 C CA . SER A 1 71 ? 7.030 -10.056 -28.461 1.00 50.81 71 SER A CA 1
ATOM 587 C C . SER A 1 71 ? 6.889 -8.682 -27.790 1.00 50.81 71 SER A C 1
ATOM 589 O O . SER A 1 71 ? 6.787 -7.667 -28.475 1.00 50.81 71 SER A O 1
ATOM 591 N N . ILE A 1 72 ? 6.867 -8.656 -26.453 1.00 50.25 72 ILE A N 1
ATOM 592 C CA . ILE A 1 72 ? 6.798 -7.455 -25.605 1.00 50.25 72 ILE A CA 1
ATOM 593 C C . ILE A 1 72 ? 8.217 -7.007 -25.194 1.00 50.25 72 ILE A C 1
ATOM 595 O O . ILE A 1 72 ? 8.450 -5.829 -24.932 1.00 50.25 72 ILE A O 1
ATOM 599 N N . GLY A 1 73 ? 9.180 -7.931 -25.195 1.00 48.81 73 GLY A N 1
ATOM 600 C CA . GLY A 1 73 ? 10.603 -7.705 -24.949 1.00 48.81 73 GLY A CA 1
ATOM 601 C C . GLY A 1 73 ? 11.311 -9.032 -24.666 1.00 48.81 73 GLY A C 1
ATOM 602 O O . GLY A 1 73 ? 10.714 -9.960 -24.127 1.00 48.81 73 GLY A O 1
ATOM 603 N N . ASN A 1 74 ? 12.582 -9.157 -25.048 1.00 47.06 74 ASN A N 1
ATOM 604 C CA . ASN A 1 74 ? 13.325 -10.418 -24.982 1.00 47.06 74 ASN A CA 1
ATOM 605 C C . ASN A 1 74 ? 13.380 -10.992 -23.534 1.00 47.06 74 ASN A C 1
ATOM 607 O O . ASN A 1 74 ? 13.855 -10.290 -22.641 1.00 47.06 74 ASN A O 1
ATOM 611 N N . PRO A 1 75 ? 12.962 -12.257 -23.286 1.00 44.41 75 PRO A N 1
ATOM 612 C CA . PRO A 1 75 ? 12.978 -12.917 -21.971 1.00 44.41 75 PRO A CA 1
ATOM 613 C C . PRO A 1 75 ? 14.358 -13.059 -21.321 1.00 44.41 75 PRO A C 1
ATOM 615 O O . PRO A 1 75 ? 14.460 -13.360 -20.135 1.00 44.41 75 PRO A O 1
ATOM 618 N N . LEU A 1 76 ? 15.417 -12.892 -22.119 1.00 41.97 76 LEU A N 1
ATOM 619 C CA . LEU A 1 76 ? 16.817 -13.067 -21.734 1.00 41.97 76 LEU A CA 1
ATOM 620 C C . LEU A 1 76 ? 17.650 -11.776 -21.876 1.00 41.97 76 LEU A C 1
ATOM 622 O O . LEU A 1 76 ? 18.833 -11.780 -21.539 1.00 41.97 76 LEU A O 1
ATOM 626 N N . GLU A 1 77 ? 17.059 -10.675 -22.352 1.00 49.06 77 GLU A N 1
ATOM 627 C CA . GLU A 1 77 ? 17.579 -9.325 -22.060 1.00 49.06 77 GLU A CA 1
ATOM 628 C C . GLU A 1 77 ? 17.194 -8.950 -20.625 1.00 49.06 77 GLU A C 1
ATOM 630 O O . GLU A 1 77 ? 16.309 -9.621 -20.108 1.00 49.06 77 GLU A O 1
ATOM 635 N N . PRO A 1 78 ? 17.835 -7.964 -19.954 1.00 43.72 78 PRO A N 1
ATOM 636 C CA . PRO A 1 78 ? 17.768 -7.746 -18.499 1.00 43.72 78 PRO A CA 1
ATOM 637 C C . PRO A 1 78 ? 16.355 -7.490 -17.942 1.00 43.72 78 PRO A C 1
ATOM 639 O O . PRO A 1 78 ? 15.992 -6.399 -17.512 1.00 43.72 78 PRO A O 1
ATOM 642 N N . TRP A 1 79 ? 15.563 -8.548 -17.907 1.00 50.78 79 TRP A N 1
ATOM 643 C CA . TRP A 1 79 ? 14.332 -8.745 -17.185 1.00 50.78 79 TRP A CA 1
ATOM 644 C C . TRP A 1 79 ? 14.556 -8.356 -15.731 1.00 50.78 79 TRP A C 1
ATOM 646 O O . TRP A 1 79 ? 15.531 -8.801 -15.132 1.00 50.78 79 TRP A O 1
ATOM 656 N N . PRO A 1 80 ? 13.624 -7.616 -15.120 1.00 51.28 80 PRO A N 1
ATOM 657 C CA . PRO A 1 80 ? 13.597 -6.150 -14.978 1.00 51.28 80 PRO A CA 1
ATOM 658 C C . PRO A 1 80 ? 14.771 -5.569 -14.154 1.00 51.28 80 PRO A C 1
ATOM 660 O O . PRO A 1 80 ? 14.569 -4.829 -13.191 1.00 51.28 80 PRO A O 1
ATOM 663 N N . TRP A 1 81 ? 16.002 -5.966 -14.472 1.00 52.91 81 TRP A N 1
ATOM 664 C CA . TRP A 1 81 ? 17.197 -5.696 -13.664 1.00 52.91 81 TRP A CA 1
ATOM 665 C C . TRP A 1 81 ? 18.163 -4.737 -14.363 1.00 52.91 81 TRP A C 1
ATOM 667 O O . TRP A 1 81 ? 19.338 -4.679 -13.997 1.00 52.91 81 TRP A O 1
ATOM 677 N N . ASP A 1 82 ? 17.702 -3.953 -15.345 1.00 63.97 82 ASP A N 1
ATOM 678 C CA . ASP A 1 82 ? 18.375 -2.670 -15.522 1.00 63.97 82 ASP A CA 1
ATOM 679 C C . ASP A 1 82 ? 18.143 -1.824 -14.254 1.00 63.97 82 ASP A C 1
ATOM 681 O O . ASP A 1 82 ? 17.111 -1.905 -13.577 1.00 63.97 82 ASP A O 1
ATOM 685 N N . GLU A 1 83 ? 19.164 -1.064 -13.872 1.00 64.44 83 GLU A N 1
ATOM 686 C CA . GLU A 1 83 ? 19.161 -0.238 -12.660 1.00 64.44 83 GLU A CA 1
ATOM 687 C C . GLU A 1 83 ? 17.970 0.742 -12.641 1.00 64.44 83 GLU A C 1
ATOM 689 O O . GLU A 1 83 ? 17.489 1.154 -11.584 1.00 64.44 83 GLU A O 1
ATOM 694 N N . GLU A 1 84 ? 17.437 1.071 -13.820 1.00 70.94 84 GLU A N 1
ATOM 695 C CA . GLU A 1 84 ? 16.331 2.001 -13.992 1.00 70.94 84 GLU A CA 1
ATOM 696 C C . GLU A 1 84 ? 14.967 1.382 -13.627 1.00 70.94 84 GLU A C 1
ATOM 698 O O . GLU A 1 84 ? 14.181 2.023 -12.925 1.00 70.94 84 GLU A O 1
ATOM 703 N N . ASN A 1 85 ? 14.688 0.142 -14.042 1.00 71.62 85 ASN A N 1
ATOM 704 C CA . ASN A 1 85 ? 13.456 -0.601 -13.759 1.00 71.62 85 ASN A CA 1
ATOM 705 C C . ASN A 1 85 ? 13.356 -0.980 -12.282 1.00 71.62 85 ASN A C 1
ATOM 707 O O . ASN A 1 85 ? 12.317 -0.744 -11.660 1.00 71.62 85 ASN A O 1
ATOM 711 N N . TRP A 1 86 ? 14.438 -1.506 -11.698 1.00 74.62 86 TRP A N 1
ATOM 712 C CA . TRP A 1 86 ? 14.479 -1.751 -10.254 1.00 74.62 86 TRP A CA 1
ATOM 713 C C . TRP A 1 86 ? 14.357 -0.442 -9.479 1.00 74.62 86 TRP A C 1
ATOM 715 O O . TRP A 1 86 ? 13.573 -0.346 -8.534 1.00 74.62 86 TRP A O 1
ATOM 725 N N . GLY A 1 87 ? 15.059 0.597 -9.936 1.00 78.44 87 GLY A N 1
ATOM 726 C CA . GLY A 1 87 ? 14.971 1.923 -9.350 1.00 78.44 87 GLY A CA 1
ATOM 727 C C . GLY A 1 87 ? 13.542 2.473 -9.341 1.00 78.44 87 GLY A C 1
ATOM 728 O O . GLY A 1 87 ? 13.158 3.127 -8.377 1.00 78.44 87 GLY A O 1
ATOM 729 N N . ALA A 1 88 ? 12.731 2.201 -10.366 1.00 80.31 88 ALA A N 1
ATOM 730 C CA . ALA A 1 88 ? 11.339 2.647 -10.419 1.00 80.31 88 ALA A CA 1
ATOM 731 C C . ALA A 1 88 ? 10.471 1.986 -9.331 1.00 80.31 88 ALA A C 1
ATOM 733 O O . ALA A 1 88 ? 9.728 2.673 -8.625 1.00 80.31 88 ALA A O 1
ATOM 734 N N . ILE A 1 89 ? 10.609 0.669 -9.140 1.00 79.62 89 ILE A N 1
ATOM 735 C CA . ILE A 1 89 ? 9.918 -0.074 -8.072 1.00 79.62 89 ILE A CA 1
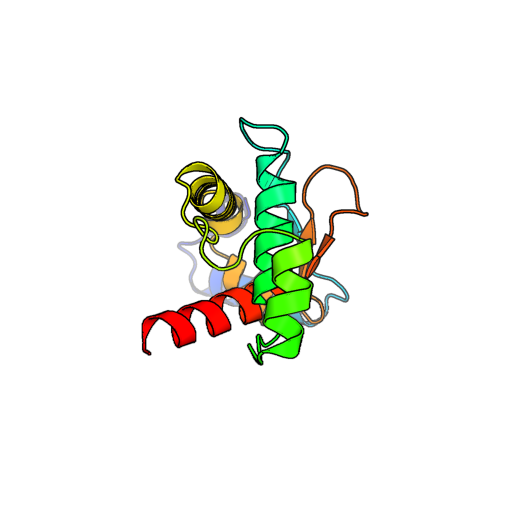ATOM 736 C C . ILE A 1 89 ? 10.416 0.384 -6.697 1.00 79.62 89 ILE A C 1
ATOM 738 O O . ILE A 1 89 ? 9.622 0.633 -5.790 1.00 79.62 89 ILE A O 1
ATOM 742 N N . GLU A 1 90 ? 11.726 0.548 -6.533 1.00 81.62 90 GLU A N 1
ATOM 743 C CA . GLU A 1 90 ? 12.316 1.026 -5.286 1.00 81.62 90 GLU A CA 1
ATOM 744 C C . GLU A 1 90 ? 11.797 2.427 -4.923 1.00 81.62 90 GLU A C 1
ATOM 746 O O . GLU A 1 90 ? 11.323 2.647 -3.806 1.00 81.62 90 GLU A O 1
ATOM 751 N N . ARG A 1 91 ? 11.796 3.364 -5.879 1.00 84.06 91 ARG A N 1
ATOM 752 C CA . ARG A 1 91 ? 11.269 4.725 -5.691 1.00 84.06 91 ARG A CA 1
ATOM 753 C C . ARG A 1 91 ? 9.782 4.730 -5.347 1.00 84.06 91 ARG A C 1
ATOM 755 O O . ARG A 1 91 ? 9.357 5.578 -4.560 1.00 84.06 91 ARG A O 1
ATOM 762 N N . LEU A 1 92 ? 8.995 3.787 -5.873 1.00 84.19 92 LEU A N 1
ATOM 763 C CA . LEU A 1 92 ? 7.591 3.613 -5.494 1.00 84.19 92 LEU A CA 1
ATOM 764 C C . LEU A 1 92 ? 7.455 3.288 -3.999 1.00 84.19 92 LEU A C 1
ATOM 766 O O . LEU A 1 92 ? 6.659 3.927 -3.311 1.00 84.19 92 LEU A O 1
ATOM 770 N N . PHE A 1 93 ? 8.248 2.347 -3.478 1.00 84.25 93 PHE A N 1
ATOM 771 C CA . PHE A 1 93 ? 8.206 1.937 -2.066 1.00 84.25 93 PHE A CA 1
ATOM 772 C C . PHE A 1 93 ? 8.911 2.907 -1.105 1.00 84.25 93 PHE A C 1
ATOM 774 O O . PHE A 1 93 ? 8.646 2.888 0.096 1.00 84.25 93 PHE A O 1
ATOM 781 N N . GLN A 1 94 ? 9.744 3.814 -1.614 1.00 85.62 94 GLN A N 1
ATOM 782 C CA . GLN A 1 94 ? 10.343 4.901 -0.830 1.00 85.62 94 GLN A CA 1
ATOM 783 C C . GLN A 1 94 ? 9.393 6.094 -0.603 1.00 85.62 94 GLN A C 1
ATOM 785 O O . GLN A 1 94 ? 9.738 7.032 0.121 1.00 85.62 94 GLN A O 1
ATOM 790 N N . ARG A 1 95 ? 8.187 6.093 -1.192 1.00 83.69 95 ARG A N 1
ATOM 791 C CA . ARG A 1 95 ? 7.226 7.199 -1.044 1.00 83.69 95 ARG A CA 1
ATOM 792 C C . ARG A 1 95 ? 6.779 7.393 0.417 1.00 83.69 95 ARG A C 1
ATOM 794 O O . ARG A 1 95 ? 6.583 6.412 1.137 1.00 83.69 95 ARG A O 1
ATOM 801 N N . PRO A 1 96 ? 6.485 8.642 0.845 1.00 84.00 96 PRO A N 1
ATOM 802 C CA . PRO A 1 96 ? 6.055 8.950 2.218 1.00 84.00 96 PRO A CA 1
ATOM 803 C C . PRO A 1 96 ? 4.808 8.198 2.689 1.00 84.00 96 PRO A C 1
ATOM 805 O O . PRO A 1 96 ? 4.559 8.083 3.884 1.00 84.00 96 PRO A O 1
ATOM 808 N N . PHE A 1 97 ? 4.000 7.694 1.760 1.00 85.19 97 PHE A N 1
ATOM 809 C CA . PHE A 1 97 ? 2.839 6.880 2.076 1.00 85.19 97 PHE A CA 1
ATOM 810 C C . PHE A 1 97 ? 3.200 5.619 2.883 1.00 85.19 97 PHE A C 1
ATOM 812 O O . PHE A 1 97 ? 2.529 5.309 3.868 1.00 85.19 97 PHE A O 1
ATOM 819 N N . TRP A 1 98 ? 4.299 4.945 2.533 1.00 84.12 98 TRP A N 1
ATOM 820 C CA . TRP A 1 98 ? 4.721 3.685 3.157 1.00 84.12 98 TRP A CA 1
ATOM 821 C C . TRP A 1 98 ? 5.313 3.859 4.557 1.00 84.12 98 TRP A C 1
ATOM 823 O O . TRP A 1 98 ? 5.404 2.896 5.313 1.00 84.12 98 TRP A O 1
ATOM 833 N N . THR A 1 99 ? 5.669 5.087 4.943 1.00 82.12 99 THR A N 1
ATOM 834 C CA . THR A 1 99 ? 6.180 5.400 6.287 1.00 82.12 99 THR A CA 1
ATOM 835 C C . THR A 1 99 ? 5.067 5.753 7.279 1.00 82.12 99 THR A C 1
ATOM 837 O O . THR A 1 99 ? 5.333 6.028 8.452 1.00 82.12 99 THR A O 1
ATOM 840 N N . ARG A 1 100 ? 3.797 5.742 6.846 1.00 80.88 100 ARG A N 1
ATOM 841 C CA . ARG A 1 100 ? 2.650 6.071 7.701 1.00 80.88 100 ARG A CA 1
ATOM 842 C C . ARG A 1 100 ? 2.393 4.954 8.715 1.00 80.88 100 ARG A C 1
ATOM 844 O O . ARG A 1 100 ? 2.214 3.794 8.364 1.00 80.88 100 ARG A O 1
ATOM 851 N N . LEU A 1 101 ? 2.278 5.340 9.986 1.00 75.25 101 LEU A N 1
ATOM 852 C CA . LEU A 1 101 ? 2.114 4.434 11.133 1.00 75.25 101 LEU A CA 1
ATOM 853 C C . LEU A 1 101 ? 0.923 3.462 11.009 1.00 75.25 101 LEU A C 1
ATOM 855 O O . LEU A 1 101 ? 0.957 2.359 11.552 1.00 75.25 101 LEU A O 1
ATOM 859 N N . TRP A 1 102 ? -0.135 3.871 10.306 1.00 74.94 102 TRP A N 1
ATOM 860 C CA . TRP A 1 102 ? -1.394 3.127 10.214 1.00 74.94 102 TRP A CA 1
ATOM 861 C C . TRP A 1 102 ? -1.557 2.326 8.924 1.00 74.94 102 TRP A C 1
ATOM 863 O O . TRP A 1 102 ? -2.606 1.710 8.734 1.00 74.94 102 TRP A O 1
ATOM 873 N N . ILE A 1 103 ? -0.526 2.264 8.076 1.00 81.31 103 ILE A N 1
ATOM 874 C CA . ILE A 1 103 ? -0.664 1.716 6.727 1.00 81.31 103 ILE A CA 1
ATOM 875 C C . ILE A 1 103 ? -1.133 0.256 6.704 1.00 81.31 103 ILE A C 1
ATOM 877 O O . ILE A 1 103 ? -1.979 -0.127 5.904 1.00 81.31 103 ILE A O 1
ATOM 881 N N . VAL A 1 104 ? -0.670 -0.554 7.656 1.00 79.19 104 VAL A N 1
ATOM 882 C CA . VAL A 1 104 ? -1.094 -1.956 7.768 1.00 79.19 104 VAL A CA 1
ATOM 883 C C . VAL A 1 104 ? -2.582 -2.057 8.103 1.00 79.19 104 VAL A C 1
ATOM 885 O O . VAL A 1 104 ? -3.282 -2.900 7.555 1.00 79.19 104 VAL A O 1
ATOM 888 N N . GLN A 1 105 ? -3.095 -1.196 8.985 1.00 73.81 105 GLN A N 1
ATOM 889 C CA . GLN A 1 105 ? -4.518 -1.210 9.337 1.00 73.81 105 GLN A CA 1
ATOM 890 C C . GLN A 1 105 ? -5.381 -0.692 8.188 1.00 73.81 105 GLN A C 1
ATOM 892 O O . GLN A 1 105 ? -6.459 -1.234 7.961 1.00 73.81 105 GLN A O 1
ATOM 897 N N . GLU A 1 106 ? -4.893 0.319 7.469 1.00 79.56 106 GLU A N 1
ATOM 898 C CA . GLU A 1 106 ? -5.520 0.871 6.268 1.00 79.56 106 GLU A CA 1
ATOM 899 C C . GLU A 1 106 ? -5.689 -0.199 5.187 1.00 79.56 106 GLU A C 1
ATOM 901 O O . GLU A 1 106 ? -6.788 -0.371 4.673 1.00 79.56 106 GLU A O 1
ATOM 906 N N . LEU A 1 107 ? -4.633 -0.959 4.894 1.00 81.69 107 LEU A N 1
ATOM 907 C CA . LEU A 1 107 ? -4.632 -1.922 3.793 1.00 81.69 107 LEU A CA 1
ATOM 908 C C . LEU A 1 107 ? -5.270 -3.262 4.169 1.00 81.69 107 LEU A C 1
ATOM 910 O O . LEU A 1 107 ? -6.075 -3.789 3.413 1.00 81.69 107 LEU A O 1
ATOM 914 N N . VAL A 1 108 ? -4.972 -3.805 5.352 1.00 82.19 108 VAL A N 1
ATOM 915 C CA . VAL A 1 108 ? -5.431 -5.155 5.738 1.00 82.19 108 VAL A CA 1
ATOM 916 C C . VAL A 1 108 ? -6.905 -5.178 6.148 1.00 82.19 108 VAL A C 1
ATOM 918 O O . VAL A 1 108 ? -7.576 -6.194 5.984 1.00 82.19 108 VAL A O 1
ATOM 921 N N . LEU A 1 109 ? -7.428 -4.091 6.727 1.00 84.12 109 LEU A N 1
ATOM 922 C CA . LEU A 1 109 ? -8.819 -4.061 7.206 1.00 84.12 109 LEU A CA 1
ATOM 923 C C . LEU A 1 109 ? -9.807 -3.557 6.156 1.00 84.12 109 LEU A C 1
ATOM 925 O O . LEU A 1 109 ? -11.013 -3.750 6.337 1.00 84.12 109 LEU A O 1
ATOM 929 N N . ALA A 1 110 ? -9.322 -2.901 5.105 1.00 87.25 110 ALA A N 1
ATOM 930 C CA . ALA A 1 110 ? -10.154 -2.428 4.015 1.00 87.25 110 ALA A CA 1
ATOM 931 C C . ALA A 1 110 ? -10.773 -3.591 3.238 1.00 87.25 110 ALA A C 1
ATOM 933 O O . ALA A 1 110 ? -10.161 -4.636 3.040 1.00 87.25 110 ALA A O 1
ATOM 934 N N . ARG A 1 111 ? -11.997 -3.382 2.746 1.00 85.38 111 ARG A N 1
ATOM 935 C CA . ARG A 1 111 ? -12.645 -4.333 1.830 1.00 85.38 111 ARG A CA 1
ATOM 936 C C . ARG A 1 111 ? -12.053 -4.269 0.426 1.00 85.38 111 ARG A C 1
ATOM 938 O O . ARG A 1 111 ? -11.912 -5.304 -0.212 1.00 85.38 111 ARG A O 1
ATOM 945 N N . LYS A 1 112 ? -11.760 -3.054 -0.039 1.00 87.00 112 LYS A N 1
ATOM 946 C CA . LYS A 1 112 ? -11.165 -2.758 -1.345 1.00 87.00 112 LYS A CA 1
ATOM 947 C C . LYS A 1 112 ? -10.073 -1.696 -1.175 1.00 87.00 112 LYS A C 1
ATOM 949 O O . LYS A 1 112 ? -10.355 -0.503 -1.316 1.00 87.00 112 LYS A O 1
ATOM 954 N N . PRO A 1 113 ? -8.871 -2.101 -0.735 1.00 88.44 113 PRO A N 1
ATOM 955 C CA . PRO A 1 113 ? -7.716 -1.221 -0.712 1.00 88.44 113 PRO A CA 1
ATOM 956 C C . PRO A 1 113 ? -7.168 -1.037 -2.129 1.00 88.44 113 PRO A C 1
ATOM 958 O O . PRO A 1 113 ? -6.916 -2.011 -2.841 1.00 88.44 113 PRO A O 1
ATOM 961 N N . ALA A 1 114 ? -6.950 0.213 -2.511 1.00 88.00 114 ALA A N 1
ATOM 962 C CA . ALA A 1 114 ? -6.334 0.566 -3.780 1.00 88.00 114 ALA A CA 1
ATOM 963 C C . ALA A 1 114 ? -5.401 1.757 -3.606 1.00 88.00 114 ALA A C 1
ATOM 965 O O . ALA A 1 114 ? -5.488 2.502 -2.626 1.00 88.00 114 ALA A O 1
ATOM 966 N N . PHE A 1 115 ? -4.504 1.935 -4.561 1.00 87.81 115 PHE A N 1
ATOM 967 C CA . PHE A 1 115 ? -3.575 3.044 -4.596 1.00 87.81 115 PHE A CA 1
ATOM 968 C C . PHE A 1 115 ? -3.922 3.976 -5.741 1.00 87.81 115 PHE A C 1
ATOM 970 O O . PHE A 1 115 ? -4.111 3.529 -6.866 1.00 87.81 115 PHE A O 1
ATOM 977 N N . LEU A 1 116 ? -3.964 5.273 -5.454 1.00 85.75 116 LEU A N 1
ATOM 978 C CA . LEU A 1 116 ? -3.981 6.290 -6.491 1.00 85.75 116 LEU A CA 1
ATOM 979 C C . LEU A 1 116 ? -2.571 6.805 -6.718 1.00 85.75 116 LEU A C 1
ATOM 981 O O . LEU A 1 116 ? -1.830 7.126 -5.778 1.00 85.75 116 LEU A O 1
ATOM 985 N N . VAL A 1 117 ? -2.248 6.885 -7.996 1.00 78.31 117 VAL A N 1
ATOM 986 C CA . VAL A 1 117 ? -1.002 7.393 -8.532 1.00 78.31 117 VAL A CA 1
ATOM 987 C C . VAL A 1 117 ? -1.356 8.558 -9.433 1.00 78.31 117 VAL A C 1
ATOM 989 O O . VAL A 1 117 ? -2.225 8.408 -10.282 1.00 78.31 117 VAL A O 1
ATOM 992 N N . ASN A 1 118 ? -0.671 9.693 -9.285 1.00 74.06 118 ASN A N 1
ATOM 993 C CA . ASN A 1 118 ? -1.020 10.921 -10.004 1.00 74.06 118 ASN A CA 1
ATOM 994 C C . ASN A 1 118 ? -2.463 11.379 -9.734 1.00 74.06 118 ASN A C 1
ATOM 996 O O . ASN A 1 118 ? -3.247 10.737 -9.044 1.00 74.06 118 ASN A O 1
ATOM 1000 N N . TYR A 1 119 ? -2.839 12.539 -10.267 1.00 70.12 119 TYR A N 1
ATOM 1001 C CA . TYR A 1 119 ? -4.193 13.078 -10.093 1.00 70.12 119 TYR A CA 1
ATOM 1002 C C . TYR A 1 119 ? -5.265 12.358 -10.919 1.00 70.12 119 TYR A C 1
ATOM 1004 O O . TYR A 1 119 ? -6.436 12.736 -10.841 1.00 70.12 119 TYR A O 1
ATOM 1012 N N . ASP A 1 120 ? -4.882 11.359 -11.715 1.00 67.38 120 ASP A N 1
ATOM 1013 C CA . ASP A 1 120 ? -5.814 10.622 -12.550 1.00 67.38 120 ASP A CA 1
ATOM 1014 C C . ASP A 1 120 ? -6.331 9.375 -11.824 1.00 67.38 120 ASP A C 1
ATOM 1016 O O . ASP A 1 120 ? -5.576 8.505 -11.399 1.00 67.38 120 ASP A O 1
ATOM 1020 N N . ILE A 1 121 ? -7.655 9.284 -11.712 1.00 61.22 121 ILE A N 1
ATOM 1021 C CA . ILE A 1 121 ? -8.354 8.123 -11.151 1.00 61.22 121 ILE A CA 1
ATOM 1022 C C . ILE A 1 121 ? -8.169 6.897 -12.061 1.00 61.22 121 ILE A C 1
ATOM 1024 O O . ILE A 1 121 ? -8.301 5.769 -11.599 1.00 61.22 121 ILE A O 1
ATOM 1028 N N . SER A 1 122 ? -7.839 7.096 -13.342 1.00 64.25 122 SER A N 1
ATOM 1029 C CA . SER A 1 122 ? -7.545 6.000 -14.269 1.00 64.25 122 SER A CA 1
ATOM 1030 C C . SER A 1 122 ? -6.262 5.229 -13.915 1.00 64.25 122 SER A C 1
ATOM 1032 O O . SER A 1 122 ? -6.134 4.062 -14.283 1.00 64.25 122 SER A O 1
ATOM 1034 N N . SER A 1 123 ? -5.361 5.840 -13.139 1.00 67.38 123 SER A N 1
ATOM 1035 C CA . SER A 1 123 ? -4.102 5.258 -12.659 1.00 67.38 123 SER A CA 1
ATOM 1036 C C . SER A 1 123 ? -4.265 4.588 -11.284 1.00 67.38 123 SER A C 1
ATOM 1038 O O . SER A 1 123 ? -3.436 4.754 -10.385 1.00 67.38 123 SER A O 1
ATOM 1040 N N . GLU A 1 124 ? -5.358 3.844 -11.097 1.00 78.38 124 GLU A N 1
ATOM 1041 C CA . GLU A 1 124 ? -5.603 3.059 -9.885 1.00 78.38 124 GLU A CA 1
ATOM 1042 C C . GLU A 1 124 ? -4.787 1.754 -9.913 1.00 78.38 124 GLU A C 1
ATOM 1044 O O . GLU A 1 124 ? -4.850 0.971 -10.860 1.00 78.38 124 GLU A O 1
ATOM 1049 N N . LEU A 1 125 ? -4.015 1.506 -8.854 1.00 83.62 125 LEU A N 1
ATOM 1050 C CA . LEU A 1 125 ? -3.258 0.273 -8.646 1.00 83.62 125 LEU A CA 1
ATOM 1051 C C . LEU A 1 125 ? -3.894 -0.522 -7.502 1.00 83.62 125 LEU A C 1
ATOM 1053 O O . LEU A 1 125 ? -3.841 -0.120 -6.339 1.00 83.62 125 LEU A O 1
ATOM 1057 N N . GLU A 1 126 ? -4.479 -1.673 -7.822 1.00 87.50 126 GLU A N 1
ATOM 1058 C CA . GLU A 1 126 ? -5.099 -2.544 -6.823 1.00 87.50 126 GLU A CA 1
ATOM 1059 C C . GLU A 1 126 ? -4.057 -3.133 -5.860 1.00 87.50 126 GLU A C 1
ATOM 1061 O O . GLU A 1 126 ? -2.968 -3.555 -6.257 1.00 87.50 126 GLU A O 1
ATOM 1066 N N . PHE A 1 127 ? -4.401 -3.221 -4.573 1.00 86.31 127 PHE A N 1
ATOM 1067 C CA . PHE A 1 127 ? -3.510 -3.812 -3.571 1.00 86.31 127 PHE A CA 1
ATOM 1068 C C . PHE A 1 127 ? -3.193 -5.290 -3.851 1.00 86.31 127 PHE A C 1
ATOM 1070 O O . PHE A 1 127 ? -2.073 -5.734 -3.606 1.00 86.31 127 PHE A O 1
ATOM 1077 N N . ASP A 1 128 ? -4.156 -6.042 -4.389 1.00 84.94 128 ASP A N 1
ATOM 1078 C CA . ASP A 1 128 ? -3.985 -7.456 -4.745 1.00 84.94 128 ASP A CA 1
ATOM 1079 C C . ASP A 1 128 ? -2.906 -7.645 -5.822 1.00 84.94 128 ASP A C 1
ATOM 1081 O O . ASP A 1 128 ? -2.065 -8.537 -5.700 1.00 84.94 128 ASP A O 1
ATOM 1085 N N . THR A 1 129 ? -2.846 -6.740 -6.807 1.00 84.88 129 THR A N 1
ATOM 1086 C CA . THR A 1 129 ? -1.778 -6.694 -7.815 1.00 84.88 129 THR A CA 1
ATOM 1087 C C . THR A 1 129 ? -0.405 -6.587 -7.153 1.00 84.88 129 THR A C 1
ATOM 1089 O O . THR A 1 129 ? 0.502 -7.356 -7.470 1.00 84.88 129 THR A O 1
ATOM 1092 N N . VAL A 1 130 ? -0.255 -5.675 -6.188 1.00 82.75 130 VAL A N 1
ATOM 1093 C CA . VAL A 1 130 ? 1.007 -5.485 -5.455 1.00 82.75 130 VAL A CA 1
ATOM 1094 C C . VAL A 1 130 ? 1.348 -6.712 -4.606 1.00 82.75 130 VAL A C 1
ATOM 1096 O O . VAL A 1 130 ? 2.487 -7.175 -4.640 1.00 82.75 130 VAL A O 1
ATOM 1099 N N . SER A 1 131 ? 0.374 -7.266 -3.874 1.00 83.00 131 SER A N 1
ATOM 1100 C CA . SER A 1 131 ? 0.583 -8.441 -3.014 1.00 83.00 131 SER A CA 1
ATOM 1101 C C . SER A 1 131 ? 1.044 -9.648 -3.826 1.00 83.00 131 SER A C 1
ATOM 1103 O O . SER A 1 131 ? 2.075 -10.243 -3.517 1.00 83.00 131 SER A O 1
ATOM 1105 N N . LYS A 1 132 ? 0.339 -9.962 -4.918 1.00 82.00 132 LYS A N 1
ATOM 1106 C CA . LYS A 1 132 ? 0.680 -11.081 -5.805 1.00 82.00 132 LYS A CA 1
ATOM 1107 C C . LYS A 1 132 ? 2.042 -10.902 -6.459 1.00 82.00 132 LYS A C 1
ATOM 1109 O O . LYS A 1 132 ? 2.803 -11.861 -6.536 1.00 82.00 132 LYS A O 1
ATOM 1114 N N . ALA A 1 133 ? 2.374 -9.686 -6.890 1.00 77.62 133 ALA A N 1
ATOM 1115 C CA . ALA A 1 133 ? 3.679 -9.399 -7.474 1.00 77.62 133 ALA A CA 1
ATOM 1116 C C . ALA A 1 133 ? 4.827 -9.687 -6.491 1.00 77.62 133 ALA A C 1
ATOM 1118 O O . ALA A 1 133 ? 5.821 -10.308 -6.867 1.00 77.62 133 ALA A O 1
ATOM 1119 N N . LEU A 1 134 ? 4.676 -9.283 -5.224 1.00 75.31 134 LEU A N 1
ATOM 1120 C CA . LEU A 1 134 ?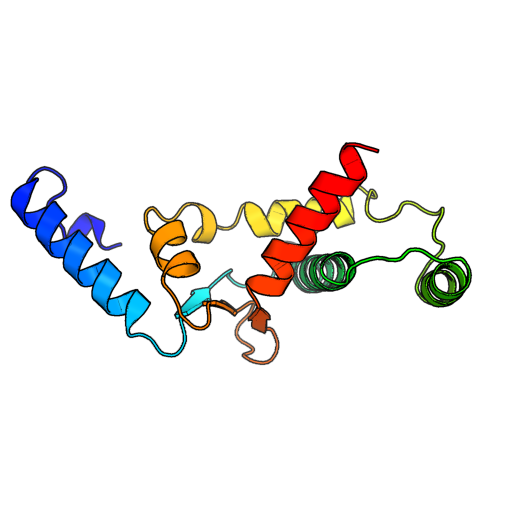 5.668 -9.534 -4.174 1.00 75.31 134 LEU A CA 1
ATOM 1121 C C . LEU A 1 134 ? 5.758 -11.019 -3.799 1.00 75.31 134 LEU A C 1
ATOM 1123 O O . LEU A 1 134 ? 6.858 -11.538 -3.607 1.00 75.31 134 LEU A O 1
ATOM 1127 N N . GLU A 1 135 ? 4.623 -11.716 -3.722 1.00 75.81 135 GLU A N 1
ATOM 1128 C CA . GLU A 1 135 ? 4.579 -13.157 -3.454 1.00 75.81 135 GLU A CA 1
ATOM 1129 C C . GLU A 1 135 ? 5.257 -13.962 -4.568 1.00 75.81 135 GLU A C 1
ATOM 1131 O O . GLU A 1 135 ? 6.110 -14.808 -4.290 1.00 75.81 135 GLU A O 1
ATOM 1136 N N . ASN A 1 136 ? 4.929 -13.669 -5.828 1.00 69.88 136 ASN A N 1
ATOM 1137 C CA . ASN A 1 136 ? 5.521 -14.331 -6.989 1.00 69.88 136 ASN A CA 1
ATOM 1138 C C . ASN A 1 136 ? 7.027 -14.058 -7.084 1.00 69.88 136 ASN A C 1
ATOM 1140 O O . ASN A 1 136 ? 7.801 -14.973 -7.365 1.00 69.88 136 ASN A O 1
ATOM 1144 N N . TRP A 1 137 ? 7.464 -12.840 -6.760 1.00 65.88 137 TRP A N 1
ATOM 1145 C CA . TRP A 1 137 ? 8.885 -12.512 -6.657 1.00 65.88 137 TRP A CA 1
ATOM 1146 C C . TRP A 1 137 ? 9.604 -13.296 -5.558 1.00 65.88 137 TRP A C 1
ATOM 1148 O O . TRP A 1 137 ? 10.692 -13.824 -5.792 1.00 65.88 137 TRP A O 1
ATOM 1158 N N . SER A 1 138 ? 9.006 -13.395 -4.366 1.00 64.56 138 SER A N 1
ATOM 1159 C CA . SER A 1 138 ? 9.597 -14.149 -3.256 1.00 64.56 138 SER A CA 1
ATOM 1160 C C . SER A 1 138 ? 9.804 -15.612 -3.643 1.00 64.56 138 SER A C 1
ATOM 1162 O O . SER A 1 138 ? 10.864 -16.166 -3.371 1.00 64.56 138 SER A O 1
ATOM 1164 N N . ARG A 1 139 ? 8.828 -16.214 -4.337 1.00 63.16 139 ARG A N 1
ATOM 1165 C CA . ARG A 1 139 ? 8.920 -17.593 -4.839 1.00 63.16 139 ARG A CA 1
ATOM 1166 C C . ARG A 1 139 ? 10.029 -17.757 -5.878 1.00 63.16 139 ARG A C 1
ATOM 1168 O O . ARG A 1 139 ? 10.799 -18.705 -5.787 1.00 63.16 139 ARG A O 1
ATOM 1175 N N . ALA A 1 140 ? 10.147 -16.823 -6.821 1.00 59.34 140 ALA A N 1
ATOM 1176 C CA . ALA A 1 140 ? 11.155 -16.879 -7.882 1.00 59.34 140 ALA A CA 1
ATOM 1177 C C . ALA A 1 140 ? 12.607 -16.741 -7.379 1.00 59.34 140 ALA A C 1
ATOM 1179 O O . ALA A 1 140 ? 13.529 -17.130 -8.087 1.00 59.34 140 ALA A O 1
ATOM 1180 N N . ARG A 1 141 ? 12.837 -16.184 -6.178 1.00 52.28 141 ARG A N 1
ATOM 1181 C CA . ARG A 1 141 ? 14.180 -16.082 -5.567 1.00 52.28 141 ARG A CA 1
ATOM 1182 C C . ARG A 1 141 ? 14.625 -17.334 -4.809 1.00 52.28 141 ARG A C 1
ATOM 1184 O O . ARG A 1 14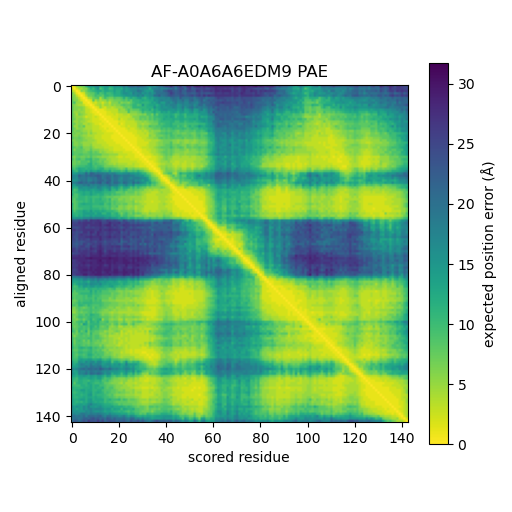1 ? 15.804 -17.428 -4.475 1.00 52.28 141 ARG A O 1
ATOM 1191 N N . GLU A 1 142 ? 13.702 -18.236 -4.486 1.00 48.66 142 GLU A N 1
ATOM 1192 C CA . GLU A 1 142 ? 13.978 -19.456 -3.713 1.00 48.66 142 GLU A CA 1
ATOM 1193 C C . GLU A 1 142 ? 14.230 -20.694 -4.596 1.00 48.66 142 GLU A C 1
ATOM 1195 O O . GLU A 1 142 ? 14.694 -21.716 -4.089 1.00 48.66 142 GLU A O 1
ATOM 1200 N N . THR A 1 143 ? 13.953 -20.597 -5.899 1.00 43.88 143 THR A N 1
ATOM 1201 C CA . THR A 1 143 ? 14.221 -21.609 -6.941 1.00 43.88 143 THR A CA 1
ATOM 1202 C C . THR A 1 143 ? 15.516 -21.340 -7.688 1.00 43.88 143 THR A C 1
ATOM 1204 O O . THR A 1 143 ? 16.266 -22.313 -7.921 1.00 43.88 143 THR A O 1
#

Secondary structure (DSSP, 8-state):
-GGGTS-TT-HHHHHHHHHHHHHHHHH-S-EEEE--S--SSTTHHHHHHHHHHHHHS-----HHHHHHHHTTS-TTS-TTTSHHHHHHHHHHHTSGGGG-TTHHHHHHH-SSEEEE-SS-GGGEEEHHHHHHHHHHHHHHTT-

Mean predicted aligned error: 10.59 Å

Sequence (143 aa):
MDVVCINQEDIPERSQQLSLMRRIYKKAENVIGWLGEEGTLPWDMDRAIHHLHFWSRECDLNEARMEELSSIGNPLEPWPWDEENWGAIERLFQRPFWTRLWIVQELVLARKPAFLVNYDISSELEFDTVSKALENWSRARET

Radius of gyration: 18.51 Å; Cα contacts (8 Å, |Δi|>4): 150; chains: 1; bounding box: 36×38×56 Å

Foldseek 3Di:
DCPVVADPVPPVRVVVVVVVLLVPQLPDQEQEQELEEADVDNCLQVLLLVLLLVLLPQPPVDPVVQVVVVVVPHPPPPDQPDPRSVVSNVVSCVGPSVVDPCNCSNQVSHPWYWYDYHPDPVRIGGPSSNVSSVVSVVVVVVD